Protein AF-A0A8E2AN83-F1 (afdb_monomer)

Solvent-accessible surface area (backbone atoms only — not comparable to full-atom values): 3814 Å² total; per-residue (Å²): 96,46,62,49,98,84,70,44,81,74,50,80,59,61,77,86,48,71,86,43,55,57,50,100,90,47,76,72,77,59,57,96,64,82,83,83,81,82,59,92,62,62,42,79,69,98,50,44,78,68,54,67,78,135

Radius of gyration: 15.15 Å; Cα contacts (8 Å, |Δi|>4): 36; chains: 1; bounding box: 32×29×40 Å

Sequence (54 aa):
WMRGPDNQLLFWVPSLHRLSLHRPSNVAVIGHNETRLDFSKAVIGRNWARCYTP

Structure (mmCIF, N/CA/C/O backbone):
data_AF-A0A8E2AN83-F1
#
_entry.id   AF-A0A8E2AN83-F1
#
loop_
_atom_site.group_PDB
_atom_site.id
_atom_site.type_symbol
_atom_site.label_atom_id
_atom_site.label_alt_id
_atom_site.label_comp_id
_atom_site.label_asym_id
_atom_site.label_entity_id
_atom_site.label_seq_id
_atom_site.pdbx_PDB_ins_code
_atom_site.Cartn_x
_atom_site.Cartn_y
_atom_site.Cartn_z
_atom_site.occupancy
_atom_site.B_iso_or_equiv
_atom_site.auth_seq_id
_atom_site.auth_comp_id
_atom_site.auth_asym_id
_atom_site.auth_atom_id
_atom_site.pdbx_PDB_model_num
ATOM 1 N N . TRP A 1 1 ? 2.017 -0.459 -15.633 1.00 80.62 1 TRP A N 1
ATOM 2 C CA . TRP A 1 1 ? 1.026 -1.383 -15.071 1.00 80.62 1 TRP A CA 1
ATOM 3 C C . TRP A 1 1 ? 1.684 -2.134 -13.941 1.00 80.62 1 TRP A C 1
ATOM 5 O O . TRP A 1 1 ? 2.768 -2.659 -14.163 1.00 80.62 1 TRP A O 1
ATOM 15 N N . MET A 1 2 ? 1.068 -2.130 -12.763 1.00 78.50 2 MET A N 1
ATOM 16 C CA . MET A 1 2 ? 1.429 -3.042 -11.680 1.00 78.50 2 MET A 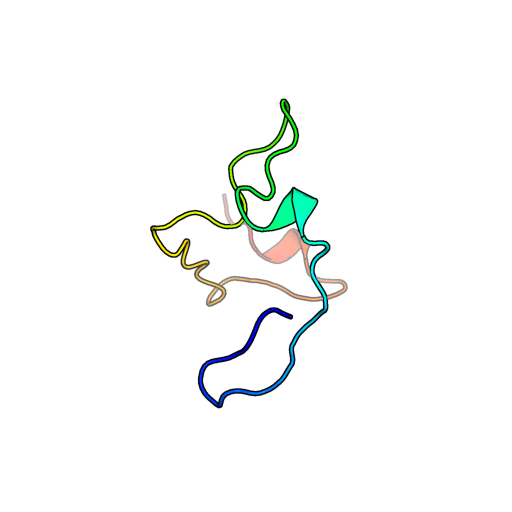CA 1
ATOM 17 C C . MET A 1 2 ? 0.831 -4.408 -11.988 1.00 78.50 2 MET A C 1
ATOM 19 O O . MET A 1 2 ? -0.313 -4.490 -12.451 1.00 78.50 2 MET A O 1
ATOM 23 N N . ARG A 1 3 ? 1.625 -5.455 -11.777 1.00 83.81 3 ARG A N 1
ATOM 24 C CA . ARG A 1 3 ? 1.234 -6.836 -12.048 1.00 83.81 3 ARG A CA 1
ATOM 25 C C . ARG A 1 3 ? 1.205 -7.632 -10.753 1.00 83.81 3 ARG A C 1
ATOM 27 O O . ARG A 1 3 ? 2.041 -7.396 -9.886 1.00 83.81 3 ARG A O 1
ATOM 34 N N . GLY A 1 4 ? 0.221 -8.515 -10.629 1.00 82.19 4 GLY A N 1
ATOM 35 C CA . GLY A 1 4 ? 0.129 -9.447 -9.509 1.00 82.19 4 GLY A CA 1
ATOM 36 C C . GLY A 1 4 ? 1.045 -10.668 -9.682 1.00 82.19 4 GLY A C 1
ATOM 37 O O . GLY A 1 4 ? 1.741 -10.773 -10.698 1.00 82.19 4 GLY A O 1
ATOM 38 N N . PRO A 1 5 ? 1.030 -11.596 -8.709 1.00 82.94 5 PRO A N 1
ATOM 39 C CA . PRO A 1 5 ? 1.831 -12.825 -8.732 1.00 82.94 5 PRO A CA 1
ATOM 40 C C . PRO A 1 5 ? 1.600 -13.703 -9.972 1.00 82.94 5 PRO A C 1
ATOM 42 O O . PRO A 1 5 ? 2.527 -14.359 -10.435 1.00 82.94 5 PRO A O 1
ATOM 45 N N . ASP A 1 6 ? 0.403 -13.648 -10.559 1.00 92.50 6 ASP A N 1
ATOM 46 C CA . ASP A 1 6 ? 0.000 -14.428 -11.738 1.00 92.50 6 ASP A CA 1
ATOM 47 C C . ASP A 1 6 ? 0.080 -13.604 -13.033 1.00 92.50 6 ASP A C 1
ATOM 49 O O . ASP A 1 6 ? -0.596 -13.891 -14.022 1.00 92.50 6 ASP A O 1
ATOM 53 N N . ASN A 1 7 ? 0.884 -12.534 -13.037 1.00 84.88 7 ASN A N 1
ATOM 54 C CA . ASN A 1 7 ? 1.092 -11.637 -14.178 1.00 84.88 7 ASN A CA 1
ATOM 55 C C . ASN A 1 7 ? -0.163 -10.847 -14.628 1.00 84.88 7 ASN A C 1
ATOM 57 O O . ASN A 1 7 ? -0.136 -10.171 -15.667 1.00 84.88 7 ASN A O 1
ATOM 61 N N . GLN A 1 8 ? -1.241 -10.873 -13.838 1.00 91.62 8 GLN A N 1
ATOM 62 C CA . GLN A 1 8 ? -2.476 -10.127 -14.079 1.00 91.62 8 GLN A CA 1
ATOM 63 C C . GLN A 1 8 ? -2.268 -8.618 -13.909 1.00 91.62 8 GLN A C 1
ATOM 65 O O . GLN A 1 8 ? -1.527 -8.172 -13.033 1.00 91.62 8 GLN A O 1
ATOM 70 N N . LEU A 1 9 ? -2.931 -7.813 -14.742 1.00 85.00 9 LEU A N 1
ATOM 71 C CA . LEU A 1 9 ? -2.883 -6.353 -14.645 1.00 85.00 9 LEU A CA 1
ATOM 72 C C . LEU A 1 9 ? -3.770 -5.887 -13.486 1.00 85.00 9 LEU A C 1
ATOM 74 O O . LEU A 1 9 ? -4.982 -6.070 -13.533 1.00 85.00 9 LEU A O 1
ATOM 78 N N . LEU A 1 10 ? -3.173 -5.267 -12.468 1.00 82.50 10 LEU A N 1
ATOM 79 C CA . LEU A 1 10 ? -3.920 -4.744 -11.319 1.00 82.50 10 LEU A CA 1
ATOM 80 C C . LEU A 1 10 ? -4.385 -3.309 -11.579 1.00 82.50 10 LEU A C 1
ATOM 82 O O . LEU A 1 10 ? -5.570 -3.007 -11.513 1.00 82.50 10 LEU A O 1
ATOM 86 N N . PHE A 1 11 ? -3.448 -2.415 -11.901 1.00 80.50 11 PHE A N 1
ATOM 87 C CA . PHE A 1 11 ? -3.739 -1.018 -12.230 1.00 80.50 11 PHE A CA 1
ATOM 88 C C . PHE A 1 11 ? -2.588 -0.366 -12.999 1.00 80.50 11 PHE A C 1
ATOM 90 O O . PHE A 1 11 ? -1.438 -0.828 -13.000 1.00 80.50 11 PHE A O 1
ATOM 97 N N . TRP A 1 12 ? -2.895 0.726 -13.692 1.00 83.19 12 TRP A N 1
ATOM 98 C CA . TRP A 1 12 ? -1.908 1.496 -14.436 1.00 83.19 12 TRP A CA 1
ATOM 99 C C . TRP A 1 12 ? -1.226 2.535 -13.536 1.00 83.19 12 TRP A C 1
ATOM 101 O O . TRP A 1 12 ? -1.872 3.186 -12.725 1.00 83.19 12 TRP A O 1
ATOM 111 N N . VAL A 1 13 ? 0.092 2.697 -13.702 1.00 77.50 13 VAL A N 1
ATOM 112 C CA . VAL A 1 13 ? 0.908 3.692 -12.984 1.00 77.50 13 VAL A CA 1
ATOM 113 C C . VAL A 1 13 ? 1.643 4.552 -14.019 1.00 77.50 13 VAL A C 1
ATOM 115 O O . VAL A 1 13 ? 2.381 3.980 -14.849 1.00 77.50 13 VAL A O 1
ATOM 118 N N . PRO A 1 14 ? 1.472 5.891 -13.993 1.00 81.06 14 PRO A N 1
ATOM 119 C CA . PRO A 1 14 ? 2.212 6.805 -14.861 1.00 81.06 14 PRO A CA 1
ATOM 120 C C . PRO A 1 14 ? 3.722 6.655 -14.660 1.00 81.06 14 PRO A C 1
ATOM 122 O O . PRO A 1 14 ? 4.168 6.443 -13.536 1.00 81.06 14 PRO A O 1
ATOM 125 N N . SER A 1 15 ? 4.517 6.799 -15.724 1.00 77.12 15 SER A N 1
ATOM 126 C CA . SER A 1 15 ? 5.983 6.635 -15.694 1.00 77.12 15 SER A CA 1
ATOM 127 C C . SER A 1 15 ? 6.671 7.465 -14.606 1.00 77.12 15 SER A C 1
ATOM 129 O O . SER A 1 15 ? 7.529 6.934 -13.908 1.00 77.12 15 SER A O 1
ATOM 131 N N . LEU A 1 16 ? 6.228 8.708 -14.398 1.00 72.88 16 LEU A N 1
ATOM 132 C CA . LEU A 1 16 ? 6.743 9.614 -13.364 1.00 72.88 16 LEU A CA 1
ATOM 133 C C . LEU A 1 16 ? 6.632 9.047 -11.935 1.00 72.88 16 LEU A C 1
ATOM 135 O O . LEU A 1 16 ? 7.480 9.323 -11.098 1.00 72.88 16 LEU A O 1
ATOM 139 N N . HIS A 1 17 ? 5.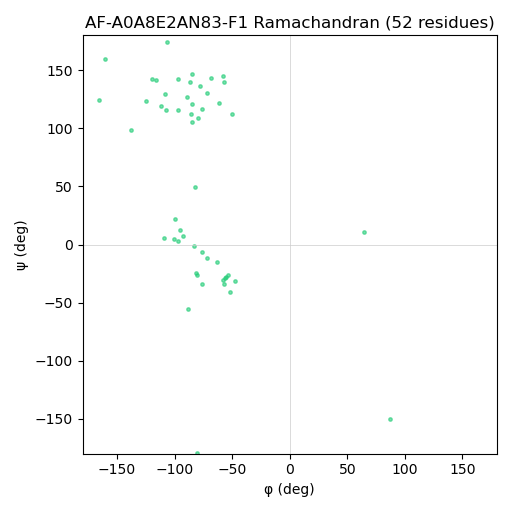620 8.221 -11.666 1.00 67.88 17 HIS A N 1
ATOM 140 C CA . HIS A 1 17 ? 5.332 7.675 -10.335 1.00 67.88 17 HIS A CA 1
ATOM 141 C C . HIS A 1 17 ? 5.900 6.260 -10.130 1.00 67.88 17 HIS A C 1
ATOM 143 O O . HIS A 1 17 ? 5.647 5.640 -9.101 1.00 67.88 17 HIS A O 1
ATOM 149 N N . ARG A 1 18 ? 6.631 5.710 -11.115 1.00 69.75 18 ARG A N 1
ATOM 150 C CA . ARG A 1 18 ? 7.178 4.340 -11.044 1.00 69.75 18 ARG A CA 1
ATOM 151 C C . ARG A 1 18 ? 8.465 4.235 -10.236 1.00 69.75 18 ARG A C 1
ATOM 153 O O . ARG A 1 18 ? 8.758 3.159 -9.738 1.00 69.75 18 ARG A O 1
ATOM 160 N N . LEU A 1 19 ? 9.231 5.321 -10.147 1.00 65.00 19 LEU A N 1
ATOM 161 C CA . LEU A 1 19 ? 10.474 5.365 -9.371 1.00 65.00 19 LEU A CA 1
ATOM 162 C C . LEU A 1 19 ? 10.186 5.468 -7.872 1.00 65.00 19 LEU A C 1
ATOM 164 O O . LEU A 1 19 ? 10.911 4.915 -7.052 1.00 65.00 19 LEU A O 1
ATOM 168 N N . SER A 1 20 ? 9.105 6.159 -7.527 1.00 58.84 20 SER A N 1
ATOM 169 C CA . SER A 1 20 ? 8.649 6.330 -6.161 1.00 58.84 20 SER A C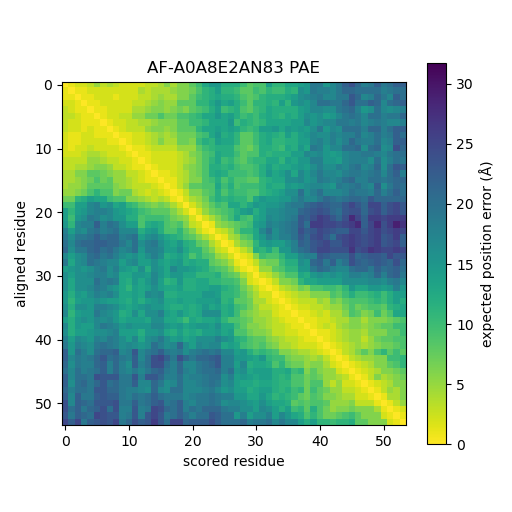A 1
ATOM 170 C C . SER A 1 20 ? 7.216 6.852 -6.168 1.00 58.84 20 SER A C 1
ATOM 172 O O . SER A 1 20 ? 6.918 7.908 -6.724 1.00 58.84 20 SER A O 1
ATOM 174 N N . LEU A 1 21 ? 6.307 6.147 -5.494 1.00 56.72 21 LEU A N 1
ATOM 175 C CA . LEU A 1 21 ? 4.974 6.668 -5.175 1.00 56.72 21 LEU A CA 1
ATOM 176 C C . LEU A 1 21 ? 5.061 7.555 -3.918 1.00 56.72 21 LEU A C 1
ATOM 178 O O . LEU A 1 21 ? 4.335 7.376 -2.944 1.00 56.72 21 LEU A O 1
ATOM 182 N N . HIS A 1 22 ? 6.022 8.481 -3.925 1.00 51.91 22 HIS A N 1
ATOM 183 C CA . HIS A 1 22 ? 6.287 9.411 -2.835 1.00 51.91 22 HIS A CA 1
ATOM 184 C C . HIS A 1 22 ? 5.597 10.745 -3.124 1.00 51.91 22 HIS A C 1
ATOM 186 O O . HIS A 1 22 ? 5.962 11.461 -4.054 1.00 51.91 22 HIS A O 1
ATOM 192 N N . ARG A 1 23 ? 4.625 11.123 -2.289 1.00 52.66 23 ARG A N 1
ATOM 193 C CA . ARG A 1 23 ? 4.380 12.546 -2.014 1.00 52.66 23 ARG A CA 1
ATOM 194 C C . ARG A 1 23 ? 5.343 12.972 -0.899 1.00 52.66 23 ARG A C 1
ATOM 196 O O . ARG A 1 23 ? 5.586 12.151 -0.018 1.00 52.66 23 ARG A O 1
ATOM 203 N N . PRO A 1 24 ? 5.840 14.223 -0.871 1.00 55.75 24 PRO A N 1
ATOM 204 C CA . PRO A 1 24 ? 6.751 14.700 0.181 1.00 55.75 24 PRO A CA 1
ATOM 205 C C . PRO A 1 24 ? 6.230 14.489 1.613 1.00 55.75 24 PRO A C 1
ATOM 207 O O . PRO A 1 24 ? 7.013 14.356 2.541 1.00 55.75 24 PRO A O 1
ATOM 210 N N . SER A 1 25 ? 4.907 14.431 1.784 1.00 59.69 25 SER A N 1
ATOM 211 C CA . SER A 1 25 ? 4.216 14.235 3.059 1.00 59.69 25 SER A CA 1
ATOM 212 C C . SER A 1 25 ? 3.716 12.804 3.317 1.00 59.69 25 SER A C 1
ATOM 214 O O . SER A 1 25 ? 3.047 12.591 4.323 1.00 59.69 25 SER A O 1
ATOM 216 N N . ASN A 1 26 ? 4.014 11.824 2.450 1.00 51.88 26 ASN A N 1
ATOM 217 C CA . ASN A 1 26 ? 3.598 10.428 2.635 1.00 51.88 26 ASN A CA 1
ATOM 218 C C . ASN A 1 26 ? 4.792 9.467 2.723 1.00 51.88 26 ASN A C 1
ATOM 220 O O . ASN A 1 26 ? 5.771 9.579 1.979 1.00 51.88 26 ASN A O 1
ATOM 224 N N . VAL A 1 27 ? 4.645 8.465 3.596 1.00 53.97 27 VAL A N 1
ATOM 225 C CA . VAL A 1 27 ? 5.4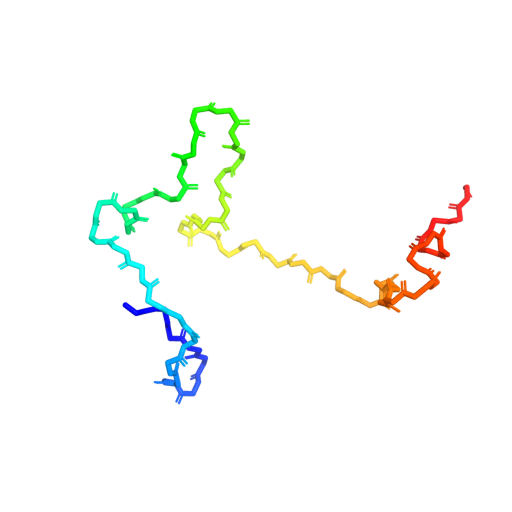96 7.268 3.668 1.00 53.97 27 VAL A CA 1
ATOM 226 C C . VAL A 1 27 ? 5.478 6.560 2.312 1.00 53.97 27 VAL A C 1
ATOM 228 O O . VAL A 1 27 ? 4.433 6.484 1.664 1.00 53.97 27 VAL A O 1
ATOM 231 N N . ALA A 1 28 ? 6.636 6.065 1.871 1.00 54.50 28 ALA A N 1
ATOM 232 C CA . ALA A 1 28 ? 6.776 5.287 0.645 1.00 54.50 28 ALA A CA 1
ATOM 233 C C . ALA A 1 28 ? 5.738 4.152 0.619 1.00 54.50 28 ALA A C 1
ATOM 235 O O . ALA A 1 28 ? 5.822 3.229 1.422 1.00 54.50 28 ALA A O 1
ATOM 236 N N . VAL A 1 29 ? 4.756 4.209 -0.285 1.00 55.22 29 VAL A N 1
ATOM 237 C CA . VAL A 1 29 ? 3.717 3.161 -0.363 1.00 55.22 29 VAL A CA 1
ATOM 238 C C . VAL A 1 29 ? 4.222 1.938 -1.141 1.00 55.22 29 VAL A C 1
ATOM 240 O O . VAL A 1 29 ? 3.750 0.827 -0.931 1.00 55.22 29 VAL A O 1
ATOM 243 N N . ILE A 1 30 ? 5.204 2.126 -2.030 1.00 61.09 30 ILE A N 1
ATOM 244 C CA . ILE A 1 30 ? 5.823 1.059 -2.826 1.00 61.09 30 ILE A CA 1
ATOM 245 C C . ILE A 1 30 ? 7.336 1.309 -2.847 1.00 61.09 30 ILE A C 1
ATOM 247 O O . ILE A 1 30 ? 7.812 2.169 -3.587 1.00 61.09 30 ILE A O 1
ATOM 251 N N . GLY A 1 31 ? 8.074 0.609 -1.985 1.00 61.25 31 GLY A N 1
ATOM 252 C CA . GLY A 1 31 ? 9.540 0.598 -1.950 1.00 61.25 31 GLY A CA 1
ATOM 253 C C . GLY A 1 31 ? 10.110 -0.714 -2.498 1.00 61.25 31 GLY A C 1
ATOM 254 O O . GLY A 1 31 ? 9.362 -1.647 -2.777 1.00 61.25 31 GLY A O 1
ATOM 255 N N . HIS A 1 32 ? 11.440 -0.800 -2.632 1.00 61.31 32 HIS A N 1
ATOM 256 C CA . HIS A 1 32 ? 12.130 -2.045 -3.016 1.00 61.31 32 HIS A CA 1
ATOM 257 C C . HIS A 1 32 ? 11.810 -3.202 -2.057 1.00 61.31 32 HIS A C 1
ATOM 259 O O . HIS A 1 32 ? 11.706 -4.354 -2.468 1.00 61.31 32 HIS A O 1
ATOM 265 N N . ASN A 1 33 ? 11.624 -2.884 -0.776 1.00 64.88 33 ASN A N 1
ATOM 266 C CA . ASN A 1 33 ? 11.178 -3.846 0.216 1.00 64.88 33 ASN A CA 1
ATOM 267 C C . ASN A 1 33 ? 9.648 -3.855 0.260 1.00 64.88 33 ASN A C 1
ATOM 269 O O . ASN A 1 33 ? 9.009 -2.813 0.429 1.00 64.88 33 ASN A O 1
ATOM 273 N N . GLU A 1 34 ? 9.073 -5.046 0.116 1.00 68.56 34 GLU A N 1
ATOM 274 C CA . GLU A 1 34 ? 7.635 -5.273 0.217 1.00 68.56 34 GLU A CA 1
ATOM 275 C C . GLU A 1 34 ? 7.151 -4.899 1.624 1.00 68.56 34 GLU A C 1
ATOM 277 O O . GLU A 1 34 ? 7.607 -5.453 2.624 1.00 68.56 34 GLU A O 1
ATOM 282 N N . THR A 1 35 ? 6.200 -3.968 1.713 1.00 67.12 35 THR A N 1
ATOM 283 C CA . THR A 1 35 ? 5.442 -3.770 2.952 1.00 67.12 35 THR A CA 1
ATOM 284 C C . THR A 1 35 ? 4.287 -4.756 2.965 1.00 67.12 35 THR A C 1
ATOM 286 O O . THR A 1 35 ? 3.308 -4.590 2.239 1.00 67.12 35 THR A O 1
ATOM 289 N N . ARG A 1 36 ? 4.406 -5.797 3.790 1.00 69.00 36 ARG A N 1
ATOM 290 C CA . ARG A 1 36 ? 3.328 -6.760 4.017 1.00 69.00 36 ARG A CA 1
ATOM 291 C C . ARG A 1 36 ? 2.406 -6.253 5.111 1.00 69.00 36 ARG A C 1
ATOM 293 O O . ARG A 1 36 ? 2.799 -6.159 6.269 1.00 69.00 36 ARG A O 1
ATOM 300 N N . LEU A 1 37 ? 1.181 -5.928 4.725 1.00 71.31 37 LEU A N 1
ATOM 301 C CA . LEU A 1 37 ? 0.112 -5.612 5.662 1.00 71.31 37 LEU A CA 1
ATOM 302 C C . LEU A 1 37 ? -0.551 -6.920 6.103 1.00 71.31 37 LEU A C 1
ATOM 304 O O . LEU A 1 37 ? -1.051 -7.674 5.269 1.00 71.31 37 LEU A O 1
ATOM 308 N N . ASP A 1 38 ? -0.547 -7.192 7.408 1.00 74.50 38 ASP A N 1
ATOM 309 C CA . ASP A 1 38 ? -1.311 -8.299 7.982 1.00 74.50 38 ASP A CA 1
ATOM 310 C C . ASP A 1 38 ? -2.781 -7.884 8.136 1.00 74.50 38 ASP A C 1
ATOM 312 O O . ASP A 1 38 ? -3.134 -7.057 8.979 1.00 74.50 38 ASP A O 1
ATOM 316 N N . PHE A 1 39 ? -3.643 -8.466 7.305 1.00 74.62 39 PHE A N 1
ATOM 317 C CA . PHE A 1 39 ? -5.085 -8.228 7.333 1.00 74.62 39 PHE A CA 1
ATOM 318 C C . PHE A 1 39 ? -5.854 -9.240 8.193 1.00 74.62 39 PHE A C 1
ATOM 320 O O . PHE A 1 39 ? -7.083 -9.193 8.209 1.00 74.62 39 PHE A O 1
ATOM 32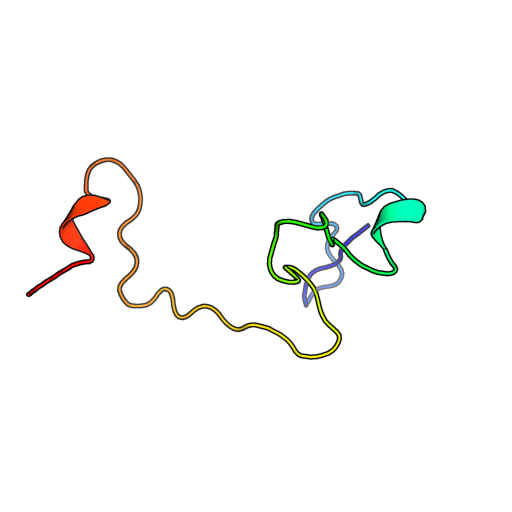7 N N . SER A 1 40 ? -5.186 -10.127 8.938 1.00 80.62 40 SER A N 1
ATOM 328 C CA . SER A 1 40 ? -5.846 -11.140 9.782 1.00 80.62 40 SER A CA 1
ATOM 329 C C . SER A 1 40 ? -6.835 -10.549 10.797 1.00 80.62 40 SER A C 1
ATOM 331 O O . SER A 1 40 ? -7.825 -11.188 11.150 1.00 80.62 40 SER A O 1
ATOM 333 N N . LYS A 1 41 ? -6.598 -9.306 11.231 1.00 75.50 41 LYS A N 1
ATOM 334 C CA . LYS A 1 41 ? -7.460 -8.542 12.149 1.00 75.50 41 LYS A CA 1
ATOM 335 C C . LYS A 1 41 ? -8.197 -7.383 11.476 1.00 75.50 41 LYS A C 1
ATOM 337 O O . LYS A 1 41 ? -8.836 -6.576 12.152 1.00 75.50 41 LYS A 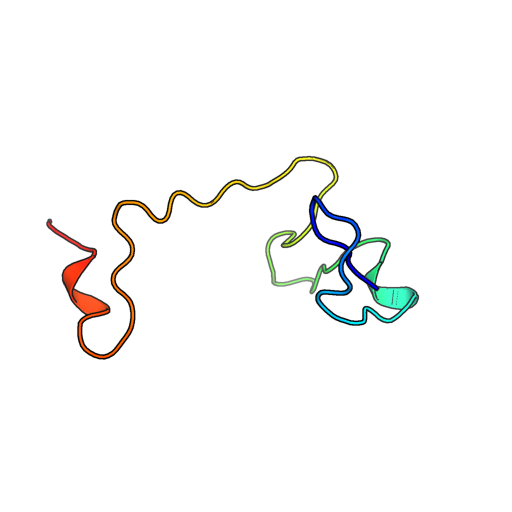O 1
ATOM 342 N N . ALA A 1 42 ? -8.086 -7.254 10.158 1.00 72.69 42 ALA A N 1
ATOM 343 C CA . ALA A 1 42 ? -8.721 -6.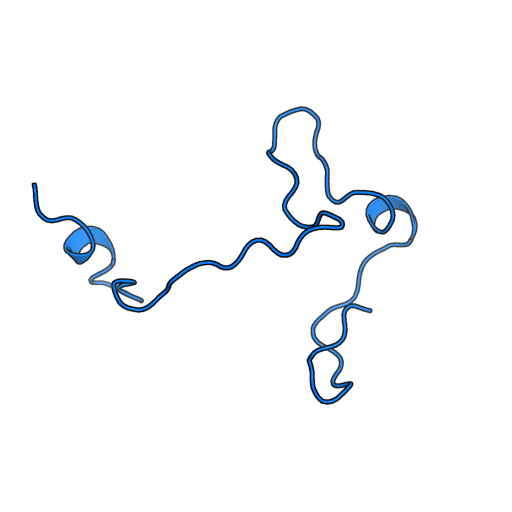162 9.444 1.00 72.69 42 ALA A CA 1
ATOM 344 C C . ALA A 1 42 ? -10.236 -6.371 9.392 1.00 72.69 42 ALA A C 1
ATOM 346 O O . ALA A 1 42 ? -10.724 -7.431 9.003 1.00 72.69 42 ALA A O 1
ATOM 347 N N . VAL A 1 43 ? -10.990 -5.334 9.755 1.00 75.06 43 VAL A N 1
ATOM 348 C CA . VAL A 1 43 ? -12.451 -5.354 9.685 1.00 75.06 43 VAL A CA 1
ATOM 349 C C . VAL A 1 43 ? -12.897 -4.471 8.526 1.00 75.06 43 VAL A C 1
ATOM 351 O O . VAL A 1 43 ? -12.663 -3.265 8.524 1.00 75.06 43 VAL A O 1
ATOM 354 N N . ILE A 1 44 ? -13.530 -5.079 7.522 1.00 76.12 44 ILE A N 1
ATOM 355 C CA . ILE A 1 44 ? -13.973 -4.398 6.299 1.00 76.12 44 ILE A CA 1
ATOM 356 C C . ILE A 1 44 ? -15.456 -4.014 6.429 1.00 76.12 44 ILE A C 1
ATOM 358 O O . ILE A 1 44 ? -16.268 -4.756 6.983 1.00 76.12 44 ILE A O 1
ATOM 362 N N . GLY A 1 45 ? -15.831 -2.848 5.900 1.00 73.62 45 GLY A N 1
ATOM 363 C CA . GLY A 1 45 ? -17.220 -2.384 5.856 1.00 73.62 45 GLY A CA 1
ATOM 364 C C . GLY A 1 45 ?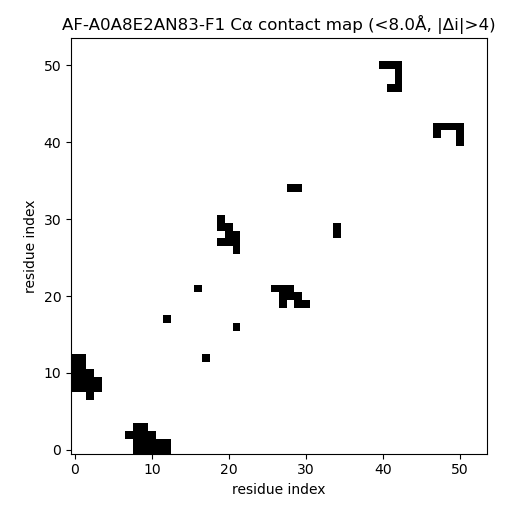 -17.657 -1.629 7.115 1.00 73.62 45 GLY A C 1
ATOM 365 O O . GLY A 1 45 ? -16.861 -0.960 7.767 1.00 73.62 45 GLY A O 1
ATOM 366 N N . ARG A 1 46 ? -18.948 -1.699 7.466 1.00 78.88 46 ARG A N 1
ATOM 367 C CA . ARG A 1 46 ? -19.539 -0.877 8.550 1.00 78.88 46 ARG A CA 1
ATOM 368 C C . ARG A 1 46 ? -18.956 -1.148 9.940 1.00 78.88 46 ARG A C 1
ATOM 370 O O . ARG A 1 46 ? -19.144 -0.344 10.842 1.00 78.88 46 ARG A O 1
ATOM 377 N N . ASN A 1 47 ? -18.243 -2.256 10.101 1.00 75.62 47 ASN A N 1
ATOM 378 C CA . ASN A 1 47 ? -17.636 -2.663 11.361 1.00 75.62 47 ASN A CA 1
ATOM 379 C C . ASN A 1 47 ? -16.170 -2.227 11.494 1.00 75.62 47 ASN A C 1
ATOM 381 O O . ASN A 1 47 ? -15.501 -2.707 12.401 1.00 75.62 47 ASN A O 1
ATOM 385 N N . TRP A 1 48 ? -15.669 -1.340 10.626 1.00 74.50 48 TRP A N 1
ATOM 386 C CA . TRP A 1 48 ? -14.267 -0.901 10.600 1.00 74.50 48 TRP A CA 1
ATOM 387 C C . TRP A 1 48 ? -13.703 -0.502 11.975 1.00 74.50 48 TRP A C 1
ATOM 389 O O . TRP A 1 48 ? -12.537 -0.753 12.241 1.00 74.50 48 TRP A O 1
ATOM 399 N N . ALA A 1 49 ? -14.526 0.033 12.884 1.00 73.56 49 ALA A N 1
ATOM 400 C CA . ALA A 1 49 ? -14.111 0.418 14.236 1.00 73.56 49 ALA A CA 1
ATOM 401 C C . ALA A 1 49 ? -13.831 -0.766 15.190 1.00 73.56 49 ALA A C 1
ATOM 403 O O . ALA A 1 49 ? -13.280 -0.565 16.267 1.00 73.56 49 ALA A O 1
ATOM 404 N N . ARG A 1 50 ? -14.198 -2.004 14.830 1.00 70.75 50 ARG A N 1
ATOM 405 C CA . ARG A 1 50 ? -14.006 -3.199 15.676 1.00 70.75 50 ARG A CA 1
ATOM 406 C C . ARG A 1 50 ? -12.605 -3.810 15.586 1.00 70.75 50 ARG A C 1
ATOM 408 O O . ARG A 1 50 ? -12.352 -4.810 16.246 1.00 70.75 50 ARG A O 1
ATOM 415 N N . CYS A 1 51 ? -11.708 -3.257 14.769 1.00 67.25 51 CYS A N 1
ATOM 416 C CA . CYS A 1 51 ? -10.333 -3.751 14.649 1.00 67.25 51 CYS A CA 1
ATOM 417 C C . CYS A 1 51 ? -9.424 -3.344 15.826 1.00 67.25 51 CYS A C 1
ATOM 419 O O . CYS A 1 51 ? -8.289 -3.809 15.897 1.00 67.25 51 CYS A O 1
ATOM 421 N N . TYR A 1 52 ? -9.911 -2.501 16.743 1.00 66.69 52 TYR A N 1
ATOM 422 C CA . TYR A 1 52 ? -9.185 -2.057 17.929 1.00 66.69 52 TYR 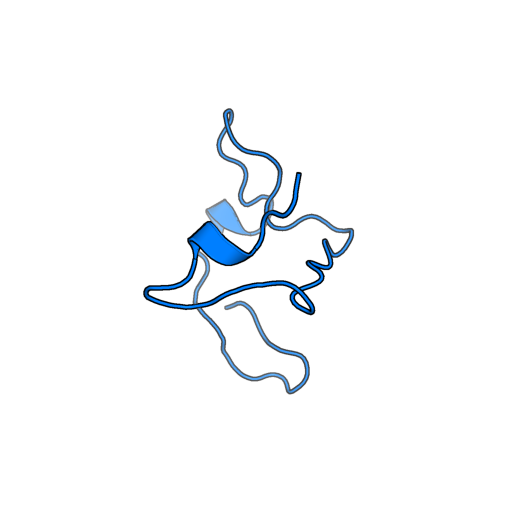A CA 1
ATOM 423 C C . TYR A 1 52 ? -9.829 -2.617 19.203 1.00 66.69 52 TYR A C 1
ATOM 425 O O . TYR A 1 52 ? -10.984 -2.329 19.512 1.00 66.69 52 TYR A O 1
ATOM 433 N N . THR A 1 53 ? -9.057 -3.400 19.949 1.00 67.88 53 THR A N 1
ATOM 434 C CA . THR A 1 53 ? -9.291 -3.693 21.368 1.00 67.88 53 THR A CA 1
ATOM 435 C C . THR A 1 53 ? -8.215 -2.957 22.171 1.00 67.88 53 THR A C 1
ATOM 437 O O . THR A 1 53 ? -7.053 -3.086 21.776 1.00 67.88 53 THR A O 1
ATOM 440 N N . PRO A 1 54 ? -8.582 -2.189 23.219 1.00 66.00 54 PRO A N 1
ATOM 441 C CA . PRO A 1 54 ? -7.634 -1.459 24.065 1.00 66.00 54 PRO A CA 1
ATOM 442 C C . PRO A 1 54 ? -6.532 -2.334 24.662 1.00 66.00 54 PRO A C 1
ATOM 444 O O . PRO A 1 54 ? -6.830 -3.505 24.993 1.00 66.00 54 PRO A O 1
#

Secondary structure (DSSP, 8-state):
-EE-TTS-EEE---GGGSS----TTS--SS-SS------TT---GGGGGGG---

pLDDT: mean 71.09, std 10.33, range [51.88, 92.5]

Organism: NCBI:txid1052685

Foldseek 3Di:
DDADPVRDDDDDDDPVCPVFVDDVPDDTPDDPDDDDDDCVLQDDDPCRVVSDDD

Mean predicted aligned error: 12.43 Å